Protein AF-A0A7S0SJH7-F1 (afdb_monomer)

Mean predicted aligned error: 13.38 Å

InterPro domains:
  IPR039761 Ribosome biogenesis protein Bms1/Tsr1 [PTHR12858] (25-125)

Radius of gyration: 29.13 Å; Cα contacts (8 Å, |Δi|>4): 83; chains: 1; bounding box: 79×33×95 Å

Structure (mmCIF, N/CA/C/O backbone):
data_AF-A0A7S0SJH7-F1
#
_entry.id   AF-A0A7S0SJH7-F1
#
loop_
_atom_site.group_PDB
_atom_site.id
_atom_site.type_symbol
_atom_site.label_atom_id
_atom_site.label_alt_id
_atom_site.label_comp_id
_atom_site.label_asym_id
_atom_site.label_entity_id
_atom_site.label_seq_id
_atom_site.pdbx_PDB_ins_code
_atom_site.Cartn_x
_atom_site.Cartn_y
_atom_site.Cartn_z
_atom_site.occupancy
_atom_site.B_iso_or_equiv
_atom_site.auth_seq_id
_atom_site.auth_comp_id
_atom_site.auth_asym_id
_atom_site.auth_atom_id
_atom_site.pdbx_PDB_model_num
ATOM 1 N N . GLY A 1 1 ? -61.196 -9.725 42.851 1.00 34.09 1 GLY A N 1
ATOM 2 C CA . GLY A 1 1 ? -60.313 -10.897 42.742 1.00 34.09 1 GLY A CA 1
ATOM 3 C C . GLY A 1 1 ? -59.427 -10.714 41.532 1.00 34.09 1 GLY A C 1
ATOM 4 O O . GLY A 1 1 ? -59.982 -10.419 40.484 1.00 34.09 1 GLY A O 1
ATOM 5 N N . GLY A 1 2 ? -58.109 -10.861 41.717 1.00 38.25 2 GLY A N 1
ATOM 6 C CA . GLY A 1 2 ? -57.065 -10.858 40.674 1.00 38.25 2 GLY A CA 1
ATOM 7 C C . GLY A 1 2 ? -56.480 -9.467 40.389 1.00 38.25 2 GLY A C 1
ATOM 8 O O . GLY A 1 2 ? -57.087 -8.732 39.625 1.00 38.25 2 GLY A O 1
ATOM 9 N N . THR A 1 3 ? -55.545 -8.942 41.191 1.00 40.25 3 THR A N 1
ATOM 10 C CA . THR A 1 3 ? -54.068 -9.136 41.210 1.00 40.25 3 THR A CA 1
ATOM 11 C C . THR A 1 3 ? -53.303 -8.301 40.178 1.00 40.25 3 THR A C 1
ATOM 13 O O . THR A 1 3 ? -53.559 -8.359 38.980 1.00 40.25 3 THR A O 1
ATOM 16 N N . GLU A 1 4 ? -52.372 -7.534 40.737 1.00 46.75 4 GLU A N 1
ATOM 17 C CA . GLU A 1 4 ? -51.316 -6.698 40.170 1.00 46.75 4 GLU A CA 1
ATOM 18 C C . GLU A 1 4 ? -50.432 -7.465 39.167 1.00 46.75 4 GLU A C 1
ATOM 20 O O . GLU A 1 4 ? -50.299 -8.679 39.280 1.00 46.75 4 GLU A O 1
ATOM 25 N N . ASP A 1 5 ? -49.812 -6.773 38.202 1.00 37.91 5 ASP A N 1
ATOM 26 C CA . ASP A 1 5 ? -48.353 -6.626 38.257 1.00 37.91 5 ASP A CA 1
ATOM 27 C C . ASP A 1 5 ? -47.762 -5.690 37.196 1.00 37.91 5 ASP A C 1
ATOM 29 O O . ASP A 1 5 ? -48.061 -5.710 36.001 1.00 37.91 5 ASP A O 1
ATOM 33 N N . MET A 1 6 ? -46.860 -4.868 37.717 1.00 45.38 6 MET A N 1
ATOM 34 C CA . MET A 1 6 ? -45.910 -4.008 37.044 1.00 45.38 6 MET A CA 1
ATOM 35 C C . MET A 1 6 ? -44.734 -4.865 36.551 1.00 45.38 6 MET A C 1
ATOM 37 O O . MET A 1 6 ? -44.092 -5.531 37.354 1.00 45.38 6 MET A O 1
ATOM 41 N N . VAL A 1 7 ? -44.391 -4.811 35.259 1.00 43.19 7 VAL A N 1
ATOM 42 C CA . VAL A 1 7 ? -43.092 -5.302 34.759 1.00 43.19 7 VAL A CA 1
ATOM 43 C C . VAL A 1 7 ? -42.395 -4.192 33.983 1.00 43.19 7 VAL A C 1
ATOM 45 O O . VAL A 1 7 ? -42.646 -3.929 32.809 1.00 43.19 7 VAL A O 1
ATOM 48 N N . THR A 1 8 ? -41.486 -3.535 34.696 1.00 41.56 8 THR A N 1
ATOM 49 C CA . THR A 1 8 ? -40.255 -2.962 34.160 1.00 41.56 8 THR A CA 1
ATOM 50 C C . THR A 1 8 ? -39.367 -4.095 33.637 1.00 41.56 8 THR A C 1
ATOM 52 O O . THR A 1 8 ? -39.202 -5.121 34.289 1.00 41.56 8 THR A O 1
ATOM 55 N N . GLY A 1 9 ? -38.774 -3.921 32.455 1.00 30.78 9 GLY A N 1
ATOM 56 C CA . GLY A 1 9 ? -37.970 -4.972 31.831 1.00 30.78 9 GLY A CA 1
ATOM 57 C C . GLY A 1 9 ? -37.077 -4.461 30.713 1.00 30.78 9 GLY A C 1
ATOM 58 O O . GLY A 1 9 ? -37.279 -4.772 29.545 1.00 30.78 9 GLY A O 1
ATOM 59 N N . THR A 1 10 ? -36.082 -3.660 31.082 1.00 43.25 10 THR A N 1
ATOM 60 C CA . THR A 1 10 ? -34.917 -3.339 30.256 1.00 43.25 10 THR A CA 1
ATOM 61 C C . THR A 1 10 ? -34.252 -4.621 29.743 1.00 43.25 10 THR A C 1
ATOM 63 O O . THR A 1 10 ? -33.772 -5.428 30.531 1.00 43.25 10 THR A O 1
ATOM 66 N N . SER A 1 11 ? -34.113 -4.764 28.427 1.00 37.56 11 SER A N 1
ATOM 67 C CA . SER A 1 11 ? -32.977 -5.477 27.832 1.00 37.56 11 SER A CA 1
ATOM 68 C C . SER A 1 11 ? -32.537 -4.652 26.613 1.00 37.56 11 SER A C 1
ATOM 70 O O . SER A 1 11 ? -33.254 -4.508 25.637 1.00 37.56 11 SER A O 1
ATOM 72 N N . GLY A 1 12 ? -31.422 -3.925 26.636 1.00 37.81 12 GLY A N 1
ATOM 73 C CA . GLY A 1 12 ? -30.153 -4.336 27.222 1.00 37.81 12 GLY A CA 1
ATOM 74 C C . GLY A 1 12 ? -29.484 -5.423 26.380 1.00 37.81 12 GLY A C 1
ATOM 75 O O . GLY A 1 12 ? -28.661 -6.164 26.899 1.00 37.81 12 GLY A O 1
ATOM 76 N N . GLY A 1 13 ? -29.828 -5.536 25.092 1.00 30.72 13 GLY A N 1
ATOM 77 C CA . GLY A 1 13 ? -29.116 -6.367 24.126 1.00 30.72 13 GLY A CA 1
ATOM 78 C C . GLY A 1 13 ? -27.763 -5.753 23.778 1.00 30.72 13 GLY A C 1
ATOM 79 O O . GLY A 1 13 ? -27.567 -5.225 22.686 1.00 30.72 13 GLY A O 1
ATOM 80 N N . ALA A 1 14 ? -26.819 -5.792 24.719 1.00 39.53 14 ALA A N 1
ATOM 81 C CA . ALA A 1 14 ? -25.414 -5.621 24.405 1.00 39.53 14 ALA A CA 1
ATOM 82 C C . ALA A 1 14 ? -25.016 -6.783 23.491 1.00 39.53 14 ALA A C 1
ATOM 84 O O . ALA A 1 14 ? -24.731 -7.884 23.954 1.00 39.53 14 ALA A O 1
ATOM 85 N N . GLY A 1 15 ? -25.027 -6.541 22.180 1.00 35.38 15 GLY A N 1
ATOM 86 C CA . GLY A 1 15 ? -24.430 -7.445 21.212 1.00 35.38 15 GLY A CA 1
ATOM 87 C C . GLY A 1 15 ? -22.957 -7.633 21.564 1.00 35.38 15 GLY A C 1
ATOM 88 O O . GLY A 1 15 ? -22.101 -6.814 21.205 1.00 35.38 15 GLY A O 1
ATOM 89 N N . THR A 1 16 ? -22.644 -8.706 22.287 1.00 39.78 16 THR A N 1
ATOM 90 C CA . THR A 1 16 ? -21.302 -9.277 22.351 1.00 39.78 16 THR A CA 1
ATOM 91 C C . THR A 1 16 ? -21.024 -9.857 20.974 1.00 39.78 16 THR A C 1
ATOM 93 O O . THR A 1 16 ? -21.178 -11.039 20.714 1.00 39.78 16 THR A O 1
ATOM 96 N N . THR A 1 17 ? -20.647 -8.985 20.045 1.00 46.50 17 THR A N 1
ATOM 97 C CA . THR A 1 17 ? -19.876 -9.394 18.881 1.00 46.50 17 THR A CA 1
ATOM 98 C C . THR A 1 17 ? -18.502 -9.766 19.426 1.00 46.50 17 THR A C 1
ATOM 100 O O . THR A 1 17 ? -17.660 -8.888 19.651 1.00 46.50 17 THR A O 1
ATOM 103 N N . SER A 1 18 ? -18.298 -11.048 19.730 1.00 48.81 18 SER A N 1
ATOM 104 C CA . SER A 1 18 ? -16.947 -11.597 19.778 1.00 48.81 18 SER A CA 1
ATOM 105 C C . SER A 1 18 ? -16.259 -11.157 18.492 1.00 48.81 18 SER A C 1
ATOM 107 O O . SER A 1 18 ? -16.848 -11.264 17.414 1.00 48.81 18 SER A O 1
ATOM 109 N N . VAL A 1 19 ? -15.068 -10.575 18.600 1.00 56.16 19 VAL A N 1
ATOM 110 C CA . VAL A 1 19 ? -14.271 -10.273 17.413 1.00 56.16 19 VAL A CA 1
ATOM 111 C C . VAL A 1 19 ? -13.861 -11.635 16.861 1.00 56.16 19 VAL A C 1
ATOM 113 O O . VAL A 1 19 ? -12.935 -12.247 17.379 1.00 56.16 19 VAL A O 1
ATOM 116 N N . GLY A 1 20 ? -14.663 -12.169 15.937 1.00 57.06 20 GLY A N 1
ATOM 117 C CA . GLY A 1 20 ? -14.400 -13.445 15.285 1.00 57.06 20 GLY A CA 1
ATOM 118 C C . GLY A 1 20 ? -13.098 -13.383 14.497 1.00 57.06 20 GLY A C 1
ATOM 119 O O . GLY A 1 20 ? -12.516 -12.305 14.328 1.00 57.06 20 GLY A O 1
ATOM 120 N N . ASP A 1 21 ? -12.646 -14.534 14.010 1.00 63.97 21 ASP A N 1
ATOM 121 C CA . ASP A 1 21 ? -11.483 -14.591 13.136 1.00 63.97 21 ASP A CA 1
ATOM 122 C C . ASP A 1 21 ? -11.734 -13.730 11.897 1.00 63.97 21 ASP A C 1
ATOM 124 O O . ASP A 1 21 ? -12.547 -14.046 11.032 1.00 63.97 21 ASP A O 1
ATOM 128 N N . VAL A 1 22 ? -11.061 -12.581 11.846 1.00 75.19 22 VAL A N 1
ATOM 129 C CA . VAL A 1 22 ? -11.100 -11.696 10.686 1.00 75.19 22 VAL A CA 1
ATOM 130 C C . VAL A 1 22 ? -10.269 -12.367 9.596 1.00 75.19 22 VAL A C 1
ATOM 132 O O . VAL A 1 22 ? -9.070 -12.606 9.782 1.00 75.19 22 VAL A O 1
ATOM 135 N N . GLU A 1 23 ? -10.915 -12.691 8.480 1.00 77.88 23 GLU A N 1
ATOM 136 C CA . GLU A 1 23 ? -10.306 -13.356 7.331 1.00 77.88 23 GLU A CA 1
ATOM 137 C C . GLU A 1 23 ? -10.409 -12.478 6.077 1.00 77.88 23 GLU A C 1
ATOM 139 O O . GLU A 1 23 ? -11.277 -11.609 5.969 1.00 77.88 23 GLU A O 1
ATOM 144 N N . ALA A 1 24 ? -9.469 -12.656 5.148 1.00 80.00 24 ALA A N 1
ATOM 145 C CA . ALA A 1 24 ? -9.497 -11.958 3.869 1.00 80.00 24 ALA A CA 1
ATOM 146 C C . ALA A 1 24 ? -10.632 -12.499 2.983 1.00 80.00 24 ALA A C 1
ATOM 148 O O . ALA A 1 24 ? -11.000 -13.667 3.093 1.00 80.00 24 ALA A O 1
ATOM 149 N N . SER A 1 25 ? -11.152 -11.675 2.066 1.00 85.44 25 SER A N 1
ATOM 150 C CA . SER A 1 25 ? -12.098 -12.165 1.056 1.00 85.44 25 SER A CA 1
ATOM 151 C C . SER A 1 25 ? -11.433 -13.204 0.143 1.00 85.44 25 SER A C 1
ATOM 153 O O . SER A 1 25 ? -10.206 -13.217 0.003 1.00 85.44 25 SER A O 1
ATOM 155 N N . ALA A 1 26 ? -12.227 -14.061 -0.503 1.00 85.88 26 ALA A N 1
ATOM 156 C CA . ALA A 1 26 ? -11.713 -15.127 -1.366 1.00 85.88 26 ALA A CA 1
ATOM 157 C C . ALA A 1 26 ? -10.852 -14.587 -2.527 1.00 85.88 26 ALA A C 1
ATOM 159 O O . ALA A 1 26 ? -9.790 -15.135 -2.824 1.00 85.88 26 ALA A O 1
ATOM 160 N N . GLU A 1 27 ? -11.263 -13.471 -3.131 1.00 86.44 27 GLU A N 1
ATOM 161 C CA . GLU A 1 27 ? -10.564 -12.807 -4.240 1.00 86.44 27 GLU A CA 1
ATOM 162 C C . GLU A 1 27 ? -9.230 -12.206 -3.787 1.00 86.44 27 GLU A C 1
ATOM 164 O O . GLU A 1 27 ? -8.213 -12.253 -4.491 1.00 86.44 27 GLU A O 1
ATOM 169 N N . VAL A 1 28 ? -9.218 -11.641 -2.578 1.00 83.38 28 VAL A N 1
ATOM 170 C CA . VAL A 1 28 ? -7.995 -11.136 -1.962 1.00 83.38 28 VAL A CA 1
ATOM 171 C C . VAL A 1 28 ? -7.076 -12.316 -1.660 1.00 83.38 28 VAL A C 1
ATOM 173 O O . VAL A 1 28 ? -5.912 -12.289 -2.049 1.00 83.38 28 VAL A O 1
ATOM 176 N N . ALA A 1 29 ? -7.588 -13.388 -1.056 1.00 83.56 29 ALA A N 1
ATOM 177 C CA . ALA A 1 29 ? -6.806 -14.573 -0.722 1.00 83.56 29 ALA A CA 1
ATOM 178 C C . ALA A 1 29 ? -6.114 -15.191 -1.952 1.00 83.56 29 ALA A C 1
ATOM 180 O O . ALA A 1 29 ? -4.918 -15.488 -1.878 1.00 83.56 29 ALA A O 1
ATOM 181 N N . SER A 1 30 ? -6.809 -15.304 -3.092 1.00 85.88 30 SER A N 1
ATOM 182 C CA . SER A 1 30 ? -6.218 -15.821 -4.336 1.00 85.88 30 SER A CA 1
ATOM 183 C C . SER A 1 30 ? -5.128 -14.903 -4.900 1.00 85.88 30 SER A C 1
ATOM 185 O O . SER A 1 30 ? -4.096 -15.371 -5.378 1.00 85.88 30 SER A O 1
ATOM 187 N N . THR A 1 31 ? -5.316 -13.585 -4.809 1.00 85.25 31 THR A N 1
ATOM 188 C CA . THR A 1 31 ? -4.366 -12.596 -5.348 1.00 85.25 31 THR A CA 1
ATOM 189 C C . THR A 1 31 ? -3.130 -12.440 -4.459 1.00 85.25 31 THR A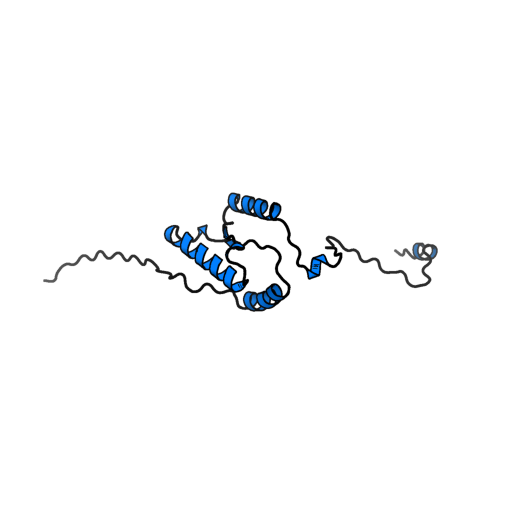 C 1
ATOM 191 O O . THR A 1 31 ? -2.008 -12.261 -4.944 1.00 85.25 31 THR A O 1
ATOM 194 N N . LEU A 1 32 ? -3.305 -12.553 -3.139 1.00 85.56 32 LEU A N 1
ATOM 195 C CA . LEU A 1 32 ? -2.231 -12.382 -2.165 1.00 85.56 32 LEU A CA 1
ATOM 196 C C . LEU A 1 32 ? -1.121 -13.420 -2.323 1.00 85.56 32 LEU A C 1
ATOM 198 O O . LEU A 1 32 ? 0.039 -13.089 -2.085 1.00 85.56 32 LEU A O 1
ATOM 202 N N . GLN A 1 33 ? -1.432 -14.641 -2.761 1.00 84.88 33 GLN A N 1
ATOM 203 C CA . GLN A 1 33 ? -0.410 -15.659 -3.011 1.00 84.88 33 GLN A CA 1
ATOM 204 C C . GLN A 1 33 ? 0.616 -15.192 -4.056 1.00 84.88 33 GLN A C 1
ATOM 206 O O . GLN A 1 33 ? 1.823 -15.311 -3.833 1.00 84.88 33 GLN A O 1
ATOM 211 N N . VAL A 1 34 ? 0.147 -14.606 -5.161 1.00 86.81 34 VAL A N 1
ATOM 212 C CA . VAL A 1 34 ? 1.013 -14.092 -6.232 1.00 86.81 34 VAL A CA 1
ATOM 213 C C . VAL A 1 34 ? 1.811 -12.883 -5.748 1.00 86.81 34 VAL A C 1
ATOM 215 O O . VAL A 1 34 ? 3.021 -12.813 -5.959 1.00 86.81 34 VAL A O 1
ATOM 218 N N . LEU A 1 35 ? 1.161 -11.957 -5.038 1.00 82.94 35 LEU A N 1
ATOM 219 C CA . LEU A 1 35 ? 1.813 -10.759 -4.504 1.00 82.94 35 LEU A CA 1
ATOM 220 C C . LEU A 1 35 ? 2.926 -11.090 -3.499 1.00 82.94 35 LEU A C 1
ATOM 222 O O . LEU A 1 35 ? 3.997 -10.484 -3.545 1.00 82.94 35 LEU A O 1
ATOM 226 N N . ARG A 1 36 ? 2.713 -12.088 -2.630 1.00 84.75 36 ARG A N 1
ATOM 227 C CA . ARG A 1 36 ? 3.750 -12.586 -1.711 1.00 84.75 36 ARG A CA 1
ATOM 228 C C . ARG A 1 36 ? 4.935 -13.170 -2.481 1.00 84.75 36 ARG A C 1
ATOM 230 O O . ARG A 1 36 ? 6.076 -12.837 -2.171 1.00 84.75 36 ARG A O 1
ATOM 237 N N . ALA A 1 37 ? 4.674 -13.986 -3.505 1.00 84.25 37 ALA A N 1
ATOM 238 C CA . ALA A 1 37 ? 5.721 -14.608 -4.318 1.00 84.25 37 ALA A CA 1
ATOM 239 C C . ALA A 1 37 ? 6.577 -13.582 -5.086 1.00 84.25 37 ALA A C 1
ATOM 241 O O . ALA A 1 37 ? 7.772 -13.796 -5.275 1.00 84.25 37 ALA A O 1
ATOM 242 N N . GLN A 1 38 ? 5.992 -12.450 -5.490 1.00 84.25 38 GLN A N 1
ATOM 243 C CA . GLN A 1 38 ? 6.715 -11.368 -6.170 1.00 84.25 38 GLN A CA 1
ATOM 244 C C . GLN A 1 38 ? 7.612 -10.544 -5.234 1.00 84.25 38 GLN A C 1
ATOM 246 O O . GLN A 1 38 ? 8.506 -9.839 -5.706 1.00 84.25 38 GLN A O 1
ATOM 251 N N . GLY A 1 39 ? 7.411 -10.636 -3.920 1.00 80.38 39 GLY A N 1
ATOM 252 C CA . GLY A 1 39 ? 8.108 -9.814 -2.938 1.00 80.38 39 GLY A CA 1
ATOM 253 C C . GLY A 1 39 ? 7.521 -8.406 -2.872 1.00 80.38 39 GLY A C 1
ATOM 254 O O . GLY A 1 39 ? 7.737 -7.571 -3.752 1.00 80.38 39 GLY A O 1
ATOM 255 N N . LEU A 1 40 ? 6.795 -8.135 -1.789 1.00 78.44 40 LEU A N 1
ATOM 256 C CA . LEU A 1 40 ? 6.151 -6.848 -1.561 1.00 78.44 40 LEU A CA 1
ATOM 257 C C . LEU A 1 40 ? 7.173 -5.777 -1.139 1.00 78.44 40 LEU A C 1
ATOM 259 O O . LEU A 1 40 ? 8.004 -6.031 -0.258 1.00 78.44 40 LEU A O 1
ATOM 263 N N . PRO A 1 41 ? 7.098 -4.562 -1.711 1.00 80.06 41 PRO A N 1
ATOM 264 C CA . PRO A 1 41 ? 7.729 -3.385 -1.127 1.00 80.06 41 PRO A CA 1
ATOM 265 C C . PRO A 1 41 ? 7.201 -3.107 0.294 1.00 80.06 41 PRO A C 1
ATOM 267 O O . PRO A 1 41 ? 6.197 -3.692 0.713 1.00 80.06 41 PRO A O 1
ATOM 270 N N . PRO A 1 42 ? 7.837 -2.191 1.046 1.00 79.81 42 PRO A N 1
ATOM 271 C CA . PRO A 1 42 ? 7.310 -1.716 2.319 1.00 79.81 42 PRO A CA 1
ATOM 272 C C . PRO A 1 42 ? 5.853 -1.262 2.165 1.00 79.81 42 PRO A C 1
ATOM 274 O O . PRO A 1 42 ? 5.544 -0.463 1.285 1.00 79.81 42 PRO A O 1
ATOM 277 N N . ALA A 1 43 ? 4.970 -1.790 3.010 1.00 80.38 43 ALA A N 1
ATOM 278 C CA . ALA A 1 43 ? 3.536 -1.539 2.952 1.00 80.38 43 ALA A CA 1
ATOM 279 C C . ALA A 1 43 ? 3.049 -0.906 4.258 1.00 80.38 43 ALA A C 1
ATOM 281 O O . ALA A 1 43 ? 3.572 -1.201 5.333 1.00 80.38 43 ALA A O 1
ATOM 282 N N . LEU A 1 44 ? 2.028 -0.057 4.159 1.00 85.94 44 LEU A N 1
ATOM 283 C CA . LEU A 1 44 ? 1.301 0.487 5.302 1.00 85.94 44 LEU A CA 1
ATOM 284 C C . LEU A 1 44 ? -0.089 -0.141 5.354 1.00 85.94 44 LEU A C 1
ATOM 286 O O . LEU A 1 44 ? -0.754 -0.288 4.329 1.00 85.94 44 LEU A O 1
ATOM 290 N N . CYS A 1 45 ? -0.529 -0.511 6.555 1.00 88.88 45 CYS A N 1
ATOM 291 C CA . CYS A 1 45 ? -1.881 -1.006 6.772 1.00 88.88 45 CYS A CA 1
ATOM 292 C C . CYS A 1 45 ? -2.768 0.174 7.163 1.00 88.88 45 CYS A C 1
ATOM 294 O O . CYS A 1 45 ? -2.509 0.842 8.163 1.00 88.88 45 CYS A O 1
ATOM 296 N N . VAL A 1 46 ? -3.831 0.415 6.404 1.00 92.25 46 VAL A N 1
ATOM 297 C CA . VAL A 1 46 ? -4.777 1.498 6.680 1.00 92.25 46 VAL A CA 1
ATOM 298 C C . VAL A 1 46 ? -6.102 0.902 7.132 1.00 92.25 46 VAL A C 1
ATOM 300 O O . VAL A 1 46 ? -6.604 -0.036 6.519 1.00 92.25 46 VAL A O 1
ATOM 303 N N . LEU A 1 47 ? -6.655 1.430 8.221 1.00 91.94 47 LEU A N 1
ATOM 304 C CA . LEU A 1 47 ? -7.948 1.025 8.761 1.00 91.94 47 LEU A CA 1
ATOM 305 C C . LEU A 1 47 ? -8.979 2.116 8.489 1.00 91.94 47 LEU A C 1
ATOM 307 O O . LEU A 1 47 ? -8.779 3.271 8.863 1.00 91.94 47 LEU A O 1
ATOM 311 N N . GLN A 1 48 ? -10.088 1.720 7.875 1.00 92.69 48 GLN A N 1
ATOM 312 C CA . GLN A 1 48 ? -11.242 2.574 7.619 1.00 92.69 48 GLN A CA 1
ATOM 313 C C . GLN A 1 48 ? -12.477 2.015 8.330 1.00 92.69 48 GLN A C 1
ATOM 315 O O . GLN A 1 48 ? -12.603 0.808 8.540 1.00 92.69 48 GLN A O 1
ATOM 320 N N . GLY A 1 49 ? -13.385 2.905 8.715 1.00 91.44 49 GLY A N 1
ATOM 321 C CA . GLY A 1 49 ? -14.614 2.605 9.437 1.00 91.44 49 GLY A CA 1
ATOM 322 C C . GLY A 1 49 ? -14.437 2.390 10.942 1.00 91.44 49 GLY A C 1
ATOM 323 O O . GLY A 1 49 ? -15.392 1.9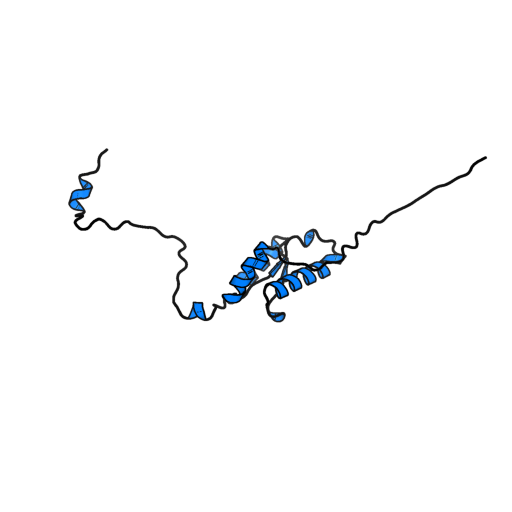96 11.615 1.00 91.44 49 GLY A O 1
ATOM 324 N N . LEU A 1 50 ? -13.262 2.679 11.512 1.00 90.94 50 LEU A N 1
ATOM 325 C CA . LEU A 1 50 ? -13.014 2.516 12.949 1.00 90.94 50 LEU A CA 1
ATOM 326 C C . LEU A 1 50 ? -13.877 3.484 13.778 1.00 90.94 50 LEU A C 1
ATOM 328 O O . LEU A 1 50 ? -14.289 3.161 14.895 1.00 90.94 50 LEU A O 1
ATOM 332 N N . GLN A 1 51 ? -14.218 4.644 13.211 1.00 90.38 51 GLN A N 1
ATOM 333 C CA . GLN A 1 51 ? -15.161 5.599 13.794 1.00 90.38 51 GLN A CA 1
ATOM 334 C C . GLN A 1 51 ? -16.561 5.010 14.042 1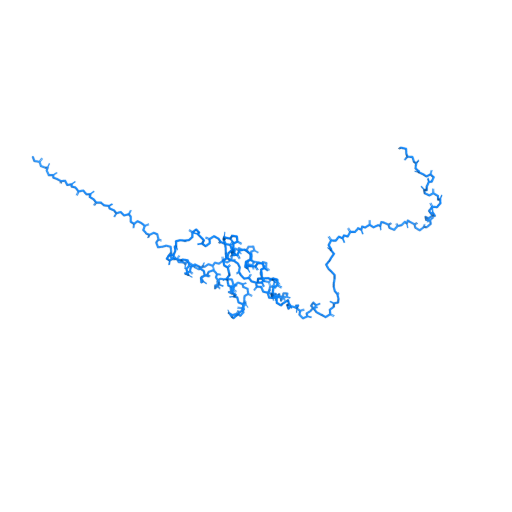.00 90.38 51 GLN A C 1
ATOM 336 O O . GLN A 1 51 ? -17.201 5.382 15.029 1.00 90.38 51 GLN A O 1
ATOM 341 N N . HIS A 1 52 ? -17.003 4.052 13.219 1.00 92.12 52 HIS A N 1
ATOM 342 C CA . HIS A 1 52 ? -18.308 3.391 13.350 1.00 92.12 52 HIS A CA 1
ATOM 343 C C . HIS A 1 52 ? -18.307 2.277 14.406 1.00 92.12 52 HIS A C 1
ATOM 345 O O . HIS A 1 52 ? -19.361 1.769 14.785 1.00 92.12 52 HIS A O 1
ATOM 351 N N . VAL A 1 53 ? -17.133 1.909 14.925 1.00 91.50 53 VAL A N 1
ATOM 352 C CA . VAL A 1 53 ? -16.996 0.914 15.989 1.00 91.50 53 VAL A CA 1
ATOM 353 C C . VAL A 1 53 ? -17.179 1.594 17.353 1.00 91.50 53 VAL A C 1
ATOM 355 O O . VAL A 1 53 ? -16.561 2.639 17.606 1.00 91.50 53 VAL A O 1
ATOM 358 N N . PRO A 1 54 ? -17.961 1.003 18.281 1.00 93.88 54 PRO A N 1
ATOM 359 C CA . PRO A 1 54 ? -18.087 1.509 19.645 1.00 93.88 54 PRO A CA 1
ATOM 360 C C . PRO A 1 54 ? -16.720 1.688 20.307 1.00 93.88 54 PRO A C 1
ATOM 362 O O . PRO A 1 54 ? -15.882 0.789 20.240 1.00 93.88 54 PRO A O 1
ATOM 365 N N . HIS A 1 55 ? -16.507 2.811 21.001 1.00 90.25 55 HIS A N 1
ATOM 366 C CA . HIS A 1 55 ? -15.199 3.185 21.561 1.00 90.25 55 HIS A CA 1
ATOM 367 C C . HIS A 1 55 ? -14.532 2.050 22.361 1.00 90.25 55 HIS A C 1
ATOM 369 O O . HIS A 1 55 ? -13.364 1.740 22.139 1.00 90.25 55 HIS A O 1
ATOM 375 N N . LYS A 1 56 ? -15.311 1.344 23.193 1.00 93.44 56 LYS A N 1
ATOM 376 C CA . LYS A 1 56 ? -14.854 0.204 24.010 1.00 93.44 56 LYS A CA 1
ATOM 377 C C . LYS A 1 56 ? -14.290 -0.974 23.196 1.00 93.44 56 LYS A C 1
ATOM 379 O O . LYS A 1 56 ? -13.498 -1.743 23.723 1.00 93.44 56 LYS A O 1
ATOM 384 N N . LYS A 1 57 ? -14.690 -1.129 21.929 1.00 92.19 57 LYS A N 1
ATOM 385 C CA . LYS A 1 57 ? -14.271 -2.227 21.038 1.00 92.19 57 LYS A CA 1
ATOM 386 C C . LYS A 1 57 ? -13.208 -1.812 20.016 1.00 92.19 57 LYS A C 1
ATOM 388 O O . LYS A 1 57 ? -12.617 -2.683 19.385 1.00 92.19 57 LYS A O 1
ATOM 393 N N . ARG A 1 58 ? -12.925 -0.512 19.853 1.00 90.81 58 ARG A N 1
ATOM 394 C CA . ARG A 1 58 ? -12.010 -0.003 18.810 1.00 90.81 58 ARG A CA 1
ATOM 395 C C . ARG A 1 58 ? -10.609 -0.601 18.898 1.00 90.81 58 ARG A C 1
ATOM 397 O O . ARG A 1 58 ? -10.055 -0.980 17.873 1.00 90.81 58 ARG A O 1
ATOM 404 N N . ALA A 1 59 ? -10.056 -0.720 20.105 1.00 90.31 59 ALA A N 1
ATOM 405 C CA . ALA A 1 59 ? -8.732 -1.309 20.309 1.00 90.31 59 ALA A CA 1
ATOM 406 C C . ALA A 1 59 ? -8.688 -2.787 19.884 1.00 90.31 59 ALA A C 1
ATOM 408 O O . ALA A 1 59 ? -7.784 -3.190 19.155 1.00 90.31 59 ALA A O 1
ATOM 409 N N . ALA A 1 60 ? -9.700 -3.567 20.275 1.00 90.62 60 ALA A N 1
ATOM 410 C CA . ALA A 1 60 ? -9.808 -4.979 19.916 1.00 90.62 60 ALA A CA 1
ATOM 411 C C . ALA A 1 60 ? -9.971 -5.173 18.399 1.00 90.62 60 ALA A C 1
ATOM 413 O O . ALA A 1 60 ? -9.263 -5.981 17.804 1.00 90.62 60 ALA A O 1
ATOM 414 N N . VAL A 1 61 ? -10.839 -4.384 17.755 1.00 90.62 61 VAL A N 1
ATOM 415 C CA . VAL A 1 61 ? -11.045 -4.440 16.297 1.00 90.62 61 VAL A CA 1
ATOM 416 C C . VAL A 1 61 ? -9.783 -4.029 15.541 1.00 90.62 61 VAL A C 1
ATOM 418 O O . VAL A 1 61 ? -9.380 -4.718 14.608 1.00 90.62 61 VAL A O 1
ATOM 421 N N . ARG A 1 62 ? -9.106 -2.955 15.973 1.00 90.38 62 ARG A N 1
ATOM 422 C CA . ARG A 1 62 ? -7.819 -2.536 15.400 1.00 90.38 62 ARG A CA 1
ATOM 423 C C . ARG A 1 62 ? -6.788 -3.656 15.488 1.00 90.38 62 ARG A C 1
ATOM 425 O O . ARG A 1 62 ? -6.110 -3.929 14.499 1.00 90.38 62 ARG A O 1
ATOM 432 N N . HIS A 1 63 ? -6.673 -4.303 16.646 1.00 89.00 63 HIS A N 1
ATOM 433 C CA . HIS A 1 63 ? -5.727 -5.397 16.827 1.00 89.00 63 HIS A CA 1
ATOM 434 C C . HIS A 1 63 ? -6.060 -6.589 15.922 1.00 89.00 63 HIS A C 1
ATOM 436 O O . HIS A 1 63 ? -5.169 -7.070 15.223 1.00 89.00 63 HIS A O 1
ATOM 442 N N . ALA A 1 64 ? -7.322 -7.020 15.885 1.00 89.25 64 ALA A N 1
ATOM 443 C CA . ALA A 1 64 ? -7.751 -8.155 15.075 1.00 89.25 64 ALA A CA 1
ATOM 444 C C . ALA A 1 64 ? -7.560 -7.907 13.573 1.00 89.25 64 ALA A C 1
ATOM 446 O O . ALA A 1 64 ? -7.013 -8.761 12.879 1.00 89.25 64 ALA A O 1
ATOM 447 N N . ALA A 1 65 ? -7.916 -6.716 13.082 1.00 88.12 65 ALA A N 1
ATOM 448 C CA . ALA A 1 65 ? -7.691 -6.333 11.690 1.00 88.12 65 ALA A CA 1
ATOM 449 C C . ALA A 1 65 ? -6.193 -6.307 11.342 1.00 88.12 65 ALA A C 1
ATOM 451 O O . ALA A 1 65 ? -5.781 -6.846 10.317 1.00 88.12 65 ALA A O 1
ATOM 452 N N . THR A 1 66 ? -5.358 -5.753 12.229 1.00 88.00 66 THR A N 1
ATOM 453 C CA . THR A 1 66 ? -3.898 -5.732 12.032 1.00 88.00 66 THR A CA 1
ATOM 454 C C . THR A 1 66 ? -3.323 -7.150 11.987 1.00 88.00 66 THR A C 1
ATOM 456 O O . THR A 1 66 ? -2.528 -7.462 11.104 1.00 88.00 66 THR A O 1
ATOM 459 N N . ALA A 1 67 ? -3.760 -8.028 12.893 1.00 86.94 67 ALA A N 1
ATOM 460 C CA . ALA A 1 67 ? -3.316 -9.419 12.953 1.00 86.94 67 ALA A CA 1
ATOM 461 C C . ALA A 1 67 ? -3.771 -10.234 11.730 1.00 86.94 67 ALA A C 1
ATOM 463 O O . ALA A 1 67 ? -3.027 -11.080 11.232 1.00 86.94 67 ALA A O 1
ATOM 464 N N . ALA A 1 68 ? -4.976 -9.971 11.217 1.00 86.56 68 ALA A N 1
ATOM 465 C CA . ALA A 1 68 ? -5.470 -10.578 9.986 1.00 86.56 68 ALA A CA 1
ATOM 466 C C . ALA A 1 68 ? -4.610 -10.181 8.780 1.00 86.56 68 ALA A C 1
ATOM 468 O O . ALA A 1 68 ? -4.182 -11.054 8.029 1.00 86.56 68 ALA A O 1
ATOM 469 N N . VAL A 1 69 ? -4.271 -8.894 8.639 1.00 85.94 69 VAL A N 1
ATOM 470 C CA . VAL A 1 69 ? -3.381 -8.410 7.570 1.00 85.94 69 VAL A CA 1
ATOM 471 C C . VAL A 1 69 ? -1.972 -8.985 7.710 1.00 85.94 69 VAL A C 1
ATOM 473 O O . VAL A 1 69 ? -1.394 -9.419 6.717 1.00 85.94 69 VAL A O 1
ATOM 476 N N . GLN A 1 70 ? -1.427 -9.058 8.926 1.00 85.75 70 GLN A N 1
ATOM 477 C CA 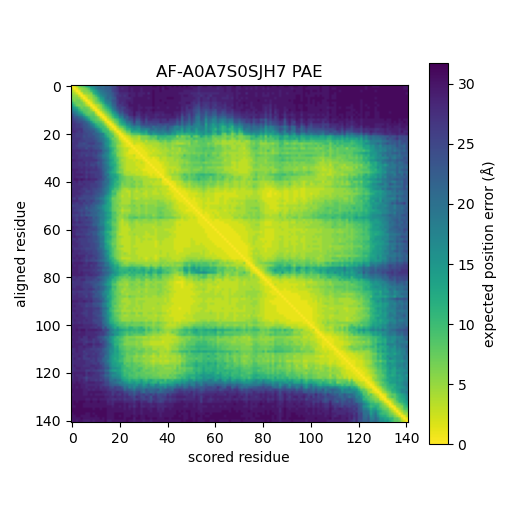. GLN A 1 70 ? -0.126 -9.688 9.180 1.00 85.75 70 GLN A CA 1
ATOM 478 C C . GLN A 1 70 ? -0.106 -11.156 8.733 1.00 85.75 70 GLN A C 1
ATOM 480 O O . GLN A 1 70 ? 0.789 -11.547 7.983 1.00 85.75 70 GLN A O 1
ATOM 485 N N . ARG A 1 71 ? -1.118 -11.952 9.114 1.00 85.25 71 ARG A N 1
ATOM 486 C CA . ARG A 1 71 ? -1.264 -13.348 8.656 1.00 85.25 71 ARG A CA 1
ATOM 487 C C . ARG A 1 71 ? -1.434 -13.430 7.141 1.00 85.25 71 ARG A C 1
ATOM 489 O O . ARG A 1 71 ? -0.748 -14.210 6.484 1.00 85.25 71 ARG A O 1
ATOM 496 N N . ALA A 1 72 ? -2.317 -12.607 6.583 1.00 84.12 72 ALA A N 1
ATOM 497 C CA . ALA A 1 72 ? -2.646 -12.613 5.165 1.00 84.12 72 ALA A CA 1
ATOM 498 C C . ALA A 1 72 ? -1.516 -12.075 4.277 1.00 84.12 72 ALA A C 1
ATOM 500 O O . ALA A 1 72 ? -1.470 -12.394 3.100 1.00 84.12 72 ALA A O 1
ATOM 501 N N . LEU A 1 73 ? -0.576 -11.285 4.775 1.00 80.81 73 LEU A N 1
ATOM 502 C CA . LEU A 1 73 ? 0.572 -10.840 3.979 1.00 80.81 73 LEU A CA 1
ATOM 503 C C . LEU A 1 73 ? 1.865 -11.570 4.353 1.00 80.81 73 LEU A C 1
ATOM 505 O O . LEU A 1 73 ? 2.876 -11.369 3.687 1.00 80.81 73 LEU A O 1
ATOM 509 N N . GLN A 1 74 ? 1.823 -12.436 5.375 1.00 82.06 74 GLN A N 1
ATOM 510 C CA . GLN A 1 74 ? 2.994 -13.094 5.968 1.00 82.06 74 GLN A CA 1
ATOM 511 C C . GLN A 1 74 ? 4.099 -12.080 6.306 1.00 82.06 74 GLN A C 1
ATOM 513 O O . GLN A 1 74 ? 5.289 -12.329 6.114 1.00 82.06 74 GLN A O 1
ATOM 518 N N . LEU A 1 75 ? 3.689 -10.897 6.771 1.00 77.25 75 LEU A N 1
ATOM 519 C CA . LEU A 1 75 ? 4.612 -9.819 7.093 1.00 77.25 75 LEU A CA 1
ATOM 520 C C . LEU A 1 75 ? 5.181 -10.023 8.502 1.00 77.25 75 LEU A C 1
ATOM 522 O O . LEU A 1 75 ? 4.433 -10.390 9.411 1.00 77.25 75 LEU A O 1
ATOM 526 N N . PRO A 1 76 ? 6.474 -9.729 8.715 1.00 76.38 76 PRO A N 1
ATOM 527 C CA . PRO A 1 76 ? 7.045 -9.635 10.052 1.00 76.38 76 PRO A CA 1
ATOM 528 C C . PRO A 1 76 ? 6.244 -8.663 10.934 1.00 76.38 76 PRO A C 1
ATOM 530 O O . PRO A 1 76 ? 5.815 -7.601 10.471 1.00 76.38 76 PRO A O 1
ATOM 533 N N . ALA A 1 77 ? 6.017 -9.031 12.198 1.00 68.69 77 ALA A N 1
ATOM 534 C CA . ALA A 1 77 ? 5.137 -8.291 13.109 1.00 68.69 77 ALA A CA 1
ATOM 535 C C . ALA A 1 77 ? 5.595 -6.840 13.355 1.00 68.69 77 ALA A C 1
ATOM 537 O O . ALA A 1 77 ? 4.772 -5.947 13.544 1.00 68.69 77 ALA A O 1
ATOM 538 N N . ASP A 1 78 ? 6.902 -6.600 13.286 1.00 69.75 78 ASP A N 1
ATOM 539 C CA . ASP A 1 78 ? 7.578 -5.307 13.400 1.00 69.75 78 ASP A CA 1
ATOM 540 C C . ASP A 1 78 ? 7.362 -4.383 12.189 1.00 69.75 78 ASP A C 1
ATOM 542 O O . ASP A 1 78 ? 7.582 -3.176 12.286 1.00 69.75 78 ASP A O 1
ATOM 546 N N . ARG A 1 79 ? 6.899 -4.917 11.051 1.00 68.12 79 ARG A N 1
ATOM 547 C CA . ARG A 1 79 ? 6.756 -4.159 9.796 1.00 68.12 79 ARG A CA 1
ATOM 548 C C . ARG A 1 79 ? 5.352 -3.645 9.514 1.00 68.12 79 ARG A C 1
ATOM 550 O O . ARG A 1 79 ? 5.186 -2.855 8.589 1.00 68.12 79 ARG A O 1
ATOM 557 N N . VAL A 1 80 ? 4.345 -4.068 10.277 1.00 74.62 80 VAL A N 1
ATOM 558 C CA . VAL A 1 80 ? 2.948 -3.694 10.011 1.00 74.62 80 VAL A CA 1
ATOM 559 C C . VAL A 1 80 ? 2.457 -2.713 11.061 1.00 74.62 80 VAL A C 1
ATOM 561 O O . VAL A 1 80 ? 1.996 -3.098 12.134 1.00 74.62 80 VAL A O 1
ATOM 564 N N . LYS A 1 81 ? 2.508 -1.424 10.722 1.00 78.88 81 LYS A N 1
ATOM 565 C CA . LYS A 1 81 ? 1.822 -0.381 11.482 1.00 78.88 81 LYS A CA 1
ATOM 566 C C . LYS A 1 81 ? 0.449 -0.148 10.862 1.00 78.88 81 LYS A C 1
ATOM 568 O O . LYS A 1 81 ? 0.351 0.247 9.703 1.00 78.88 81 LYS A O 1
ATOM 573 N N . ALA A 1 82 ? -0.600 -0.395 11.640 1.00 86.94 82 ALA A N 1
ATOM 574 C CA . ALA A 1 82 ? -1.958 -0.048 11.249 1.00 86.94 82 ALA A CA 1
ATOM 575 C C . ALA A 1 82 ? -2.268 1.398 11.641 1.00 86.94 82 ALA A C 1
ATOM 577 O O . ALA A 1 82 ? -2.191 1.744 12.826 1.00 86.94 82 ALA A O 1
ATOM 578 N N . VAL A 1 83 ? -2.637 2.229 10.672 1.00 89.25 83 VAL A N 1
ATOM 579 C CA . VAL A 1 83 ? -3.044 3.625 10.873 1.00 89.25 83 VAL A CA 1
ATOM 580 C C . VAL A 1 83 ? -4.523 3.811 10.532 1.00 89.25 83 VAL A C 1
ATOM 582 O O . VAL A 1 83 ? -4.969 3.300 9.506 1.00 89.25 83 VAL A O 1
ATOM 585 N N . PRO A 1 84 ? -5.308 4.494 11.384 1.00 91.25 84 PRO A N 1
ATOM 586 C CA . PRO A 1 84 ? -6.661 4.892 11.012 1.00 91.25 84 PRO A CA 1
ATOM 587 C C . PRO A 1 84 ? -6.609 5.950 9.900 1.00 91.25 84 PRO A C 1
ATOM 589 O O . PRO A 1 84 ? -5.621 6.674 9.789 1.00 91.25 84 PRO A O 1
ATOM 592 N N . ALA A 1 85 ? -7.660 6.039 9.087 1.00 93.81 85 ALA A N 1
ATOM 593 C CA . ALA A 1 85 ? -7.806 7.059 8.042 1.00 93.81 85 ALA A CA 1
ATOM 594 C C . ALA A 1 85 ? -9.267 7.515 7.880 1.00 93.81 85 ALA A C 1
ATOM 596 O O . ALA A 1 85 ? -9.750 7.713 6.761 1.00 93.81 85 ALA A O 1
ATOM 597 N N . ASP A 1 86 ? -9.977 7.656 9.002 1.00 93.31 86 ASP A N 1
ATOM 598 C CA . ASP A 1 86 ? -11.401 8.003 9.027 1.00 93.31 86 ASP A CA 1
ATOM 599 C C . ASP A 1 86 ? -11.628 9.519 8.933 1.00 93.31 86 ASP A C 1
ATOM 601 O O . ASP A 1 86 ? -12.600 9.978 8.336 1.00 93.31 86 ASP A O 1
ATOM 605 N N . SER A 1 87 ? -10.711 10.309 9.491 1.00 94.06 87 SER A N 1
ATOM 606 C CA . SER A 1 87 ? -10.750 11.770 9.466 1.00 94.06 87 SER A CA 1
ATOM 607 C C . SER A 1 87 ? -9.749 12.369 8.477 1.00 94.06 87 SER A C 1
ATOM 609 O O . SER A 1 87 ? -8.717 11.782 8.151 1.00 94.06 87 SER A O 1
ATOM 611 N N . ARG A 1 88 ? -10.003 13.614 8.052 1.00 95.00 88 ARG A N 1
ATOM 612 C CA . ARG A 1 88 ? -9.085 14.362 7.175 1.00 95.00 88 ARG A CA 1
ATOM 613 C C . ARG A 1 88 ? -7.688 14.530 7.786 1.00 95.00 88 ARG A C 1
ATOM 615 O O . ARG A 1 88 ? -6.699 14.494 7.062 1.00 95.00 88 ARG A O 1
ATOM 622 N N . ALA A 1 89 ? -7.604 14.712 9.105 1.00 94.56 89 ALA A N 1
ATOM 623 C CA . ALA A 1 89 ? -6.327 14.832 9.806 1.00 94.56 89 ALA A CA 1
ATOM 624 C C . ALA A 1 89 ? -5.525 13.522 9.746 1.00 94.56 89 ALA A C 1
ATOM 626 O O . ALA A 1 89 ? -4.332 13.539 9.460 1.00 94.56 89 ALA A O 1
ATOM 627 N N . GLU A 1 90 ? -6.192 12.383 9.941 1.00 93.81 90 GLU A N 1
ATOM 628 C CA . GLU A 1 90 ? -5.571 11.059 9.827 1.00 93.81 90 GLU A CA 1
ATOM 629 C C . GLU A 1 90 ? -5.140 10.746 8.390 1.00 93.81 90 GLU A C 1
ATOM 631 O O . GLU A 1 90 ? -4.065 10.196 8.174 1.00 93.81 90 GLU A O 1
ATOM 636 N N . GLN A 1 91 ? -5.935 11.145 7.395 1.00 93.94 91 GLN A N 1
ATOM 637 C CA . GLN A 1 91 ? -5.576 11.000 5.981 1.00 93.94 91 GLN A CA 1
ATOM 638 C C . GLN A 1 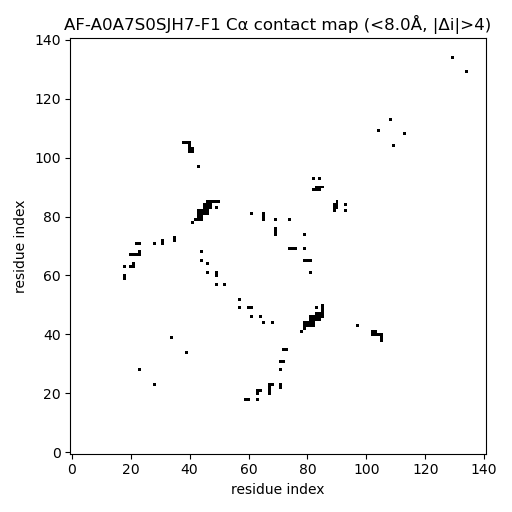91 ? -4.352 11.845 5.610 1.00 93.94 91 GLN A C 1
ATOM 640 O O . GLN A 1 91 ? -3.487 11.379 4.871 1.00 93.94 91 GLN A O 1
ATOM 645 N N . LEU A 1 92 ? -4.243 13.066 6.140 1.00 95.12 92 LEU A N 1
ATOM 646 C CA . LEU A 1 92 ? -3.059 13.901 5.936 1.00 95.12 92 LEU A CA 1
ATOM 647 C C . LEU A 1 92 ? -1.812 13.259 6.559 1.00 95.12 92 LEU A C 1
ATOM 649 O O . LEU A 1 92 ? -0.753 13.229 5.936 1.00 95.12 92 LEU A O 1
ATOM 653 N N . GLU A 1 93 ? -1.948 12.695 7.759 1.00 92.94 93 GLU A N 1
ATOM 654 C CA . GLU A 1 93 ? -0.864 11.966 8.418 1.00 92.94 93 GLU A CA 1
ATOM 655 C C . GLU A 1 93 ? -0.478 10.689 7.654 1.00 92.94 93 GLU A C 1
ATOM 657 O O . GLU A 1 93 ? 0.707 10.379 7.542 1.00 92.94 93 GLU A O 1
ATOM 662 N N . LEU A 1 94 ? -1.443 9.976 7.065 1.00 93.00 94 LEU A N 1
ATOM 663 C CA . LEU A 1 94 ? -1.174 8.850 6.169 1.00 93.00 94 LEU A CA 1
ATOM 664 C C . LEU A 1 94 ? -0.328 9.289 4.966 1.00 93.00 94 LEU A C 1
ATOM 666 O O . LEU A 1 94 ? 0.673 8.642 4.662 1.00 93.00 94 LEU A O 1
ATOM 670 N N . VAL A 1 95 ? -0.688 10.394 4.307 1.00 93.38 95 VAL A N 1
ATOM 671 C CA . VAL A 1 95 ? 0.090 10.933 3.178 1.00 93.38 95 VAL A CA 1
ATOM 672 C C . VAL A 1 95 ? 1.510 11.284 3.616 1.00 93.38 95 VAL A C 1
ATOM 674 O O . VAL A 1 95 ? 2.461 10.918 2.928 1.00 93.38 95 VAL A O 1
ATOM 677 N N . ARG A 1 96 ? 1.669 11.928 4.780 1.00 93.12 96 ARG A N 1
ATOM 678 C CA . ARG A 1 96 ? 2.987 12.246 5.345 1.00 93.12 96 ARG A CA 1
ATOM 679 C C . ARG A 1 96 ? 3.823 10.982 5.556 1.00 93.12 96 ARG A C 1
ATOM 681 O O . ARG A 1 96 ? 4.971 10.933 5.127 1.00 93.12 96 ARG A O 1
ATOM 688 N N . GLN A 1 97 ? 3.235 9.941 6.147 1.00 90.62 97 GLN A N 1
ATOM 689 C CA . GLN A 1 97 ? 3.921 8.667 6.374 1.00 90.62 97 GLN A CA 1
ATOM 690 C C . GLN A 1 97 ? 4.327 7.977 5.073 1.00 90.62 97 GLN A C 1
ATOM 692 O O . GLN A 1 97 ? 5.445 7.482 4.992 1.00 90.62 97 GLN A O 1
ATOM 697 N N . VAL A 1 98 ? 3.461 7.965 4.055 1.00 89.44 98 VAL A N 1
ATOM 698 C CA . VAL A 1 98 ? 3.787 7.402 2.734 1.00 89.44 98 VAL A CA 1
ATOM 699 C C . VAL A 1 98 ? 4.916 8.190 2.066 1.00 89.44 98 VAL A C 1
ATOM 701 O O . VAL A 1 98 ? 5.826 7.587 1.505 1.00 89.44 98 VAL A O 1
ATOM 704 N N . ALA A 1 99 ? 4.884 9.522 2.144 1.00 91.12 99 ALA A N 1
ATOM 705 C CA . ALA A 1 99 ? 5.898 10.384 1.539 1.00 91.12 99 ALA A CA 1
ATOM 706 C C . ALA A 1 99 ? 7.277 10.247 2.211 1.00 91.12 99 ALA A C 1
ATOM 708 O O . ALA A 1 99 ? 8.301 10.294 1.534 1.00 91.12 99 ALA A O 1
ATOM 709 N N . GLU A 1 100 ? 7.311 10.058 3.532 1.00 89.94 100 GLU A N 1
ATOM 710 C CA . GLU A 1 100 ? 8.546 9.865 4.305 1.00 89.94 100 GLU A CA 1
ATOM 711 C C . GLU A 1 100 ? 9.042 8.411 4.297 1.00 89.94 100 GLU A C 1
ATOM 713 O O . GLU A 1 100 ? 10.193 8.134 4.651 1.00 89.94 100 GLU A O 1
ATOM 718 N N . GLN A 1 101 ? 8.191 7.458 3.906 1.00 86.00 101 GLN A N 1
ATOM 719 C CA . GLN A 1 101 ? 8.555 6.052 3.873 1.00 86.00 101 GLN A CA 1
ATOM 720 C C . GLN A 1 101 ? 9.630 5.817 2.816 1.00 86.00 101 GLN A C 1
ATOM 722 O O . GLN A 1 101 ? 9.414 5.945 1.611 1.00 86.00 101 GLN A O 1
ATOM 727 N N . ARG A 1 102 ? 10.811 5.394 3.270 1.00 82.75 102 ARG A N 1
ATOM 728 C CA . ARG A 1 102 ? 11.890 5.015 2.364 1.00 82.75 102 ARG A CA 1
ATOM 729 C C . ARG A 1 102 ? 11.442 3.837 1.501 1.00 82.75 102 ARG A C 1
ATOM 731 O O . ARG A 1 102 ? 11.256 2.725 1.998 1.00 82.75 102 ARG A O 1
ATOM 738 N N . GLY A 1 103 ? 11.320 4.075 0.200 1.00 79.50 103 GLY A N 1
ATOM 739 C CA . GLY A 1 103 ? 11.058 3.020 -0.767 1.00 79.50 103 GLY A CA 1
ATOM 740 C C . GLY A 1 103 ? 12.176 1.978 -0.743 1.00 79.50 103 GLY A C 1
ATOM 741 O O . GLY A 1 103 ? 13.355 2.310 -0.872 1.00 79.50 103 GLY A O 1
ATOM 742 N N . VAL A 1 104 ? 11.807 0.708 -0.590 1.00 83.19 104 VAL A N 1
ATOM 743 C CA . VAL A 1 104 ? 12.716 -0.426 -0.784 1.00 83.19 104 VAL A CA 1
ATOM 744 C C . VAL A 1 104 ? 12.242 -1.171 -2.018 1.00 83.19 104 VAL A C 1
ATOM 746 O O . VAL A 1 104 ? 11.113 -1.660 -2.065 1.00 83.19 104 VAL A O 1
ATOM 749 N N . GLN A 1 105 ? 13.098 -1.233 -3.032 1.00 82.69 105 GLN A N 1
ATOM 750 C CA . GLN A 1 105 ? 12.797 -1.972 -4.248 1.00 82.69 105 GLN A CA 1
ATOM 751 C C . GLN A 1 105 ? 13.071 -3.467 -4.033 1.00 82.69 105 GLN A C 1
ATOM 753 O O . GLN A 1 105 ? 14.105 -3.818 -3.454 1.00 82.69 105 GLN A O 1
ATOM 758 N N . PRO A 1 106 ? 12.199 -4.365 -4.522 1.00 84.62 106 PRO A N 1
ATOM 759 C CA . PRO A 1 106 ? 12.507 -5.786 -4.580 1.00 84.62 106 PRO A CA 1
ATOM 760 C C . PRO A 1 106 ? 13.807 -6.031 -5.352 1.00 84.62 106 PRO A C 1
ATOM 762 O O . PRO A 1 106 ? 14.068 -5.384 -6.367 1.00 84.62 106 PRO A O 1
ATOM 765 N N . ARG A 1 107 ? 14.618 -6.995 -4.901 1.00 86.50 107 ARG A N 1
ATOM 766 C CA . ARG A 1 107 ? 15.953 -7.252 -5.472 1.00 86.50 107 ARG A CA 1
ATOM 767 C C . ARG A 1 107 ? 15.915 -7.516 -6.979 1.00 86.50 107 ARG A C 1
ATOM 769 O O . ARG A 1 107 ? 16.754 -6.988 -7.697 1.00 86.50 107 ARG A O 1
ATOM 776 N N . TRP A 1 108 ? 14.939 -8.289 -7.455 1.00 87.31 108 TRP A N 1
ATOM 777 C CA . TRP A 1 108 ? 14.770 -8.581 -8.883 1.00 87.31 108 TRP A CA 1
ATOM 778 C C . TRP A 1 108 ? 14.472 -7.320 -9.708 1.00 87.31 108 TRP A C 1
ATOM 780 O O . TRP A 1 108 ? 14.869 -7.229 -10.866 1.00 87.31 108 TRP A O 1
ATOM 790 N N . ARG A 1 109 ? 13.807 -6.329 -9.102 1.00 88.69 109 ARG A N 1
ATOM 791 C CA . ARG A 1 109 ? 13.454 -5.058 -9.739 1.00 88.69 109 ARG A CA 1
ATOM 792 C C . ARG A 1 109 ? 14.628 -4.084 -9.737 1.00 88.69 109 ARG A C 1
ATOM 794 O O . ARG A 1 109 ? 14.841 -3.396 -10.722 1.00 88.69 109 ARG A O 1
ATOM 801 N N . ALA A 1 110 ? 15.428 -4.084 -8.673 1.00 88.19 110 ALA A N 1
ATOM 802 C CA . ALA A 1 110 ? 16.620 -3.244 -8.559 1.00 88.19 110 ALA A CA 1
ATOM 803 C C . ALA A 1 110 ? 17.758 -3.649 -9.522 1.00 88.19 110 ALA A C 1
ATOM 805 O O . ALA A 1 110 ? 18.685 -2.876 -9.739 1.00 88.19 110 ALA A O 1
ATOM 806 N N . GLN A 1 111 ? 17.712 -4.858 -10.094 1.00 92.69 111 GLN A N 1
ATOM 807 C CA . GLN A 1 111 ? 18.741 -5.376 -11.006 1.00 92.69 111 GLN A CA 1
ATOM 808 C C . GLN A 1 111 ? 18.642 -4.842 -12.439 1.00 92.69 111 GLN A C 1
ATOM 810 O O . GLN A 1 111 ? 19.576 -5.034 -13.217 1.00 92.69 111 GLN A O 1
ATOM 815 N N . ARG A 1 112 ? 17.518 -4.230 -12.824 1.00 92.25 112 ARG A N 1
ATOM 816 C CA . ARG A 1 112 ? 17.283 -3.751 -14.190 1.00 92.25 112 ARG A CA 1
ATOM 817 C C . ARG A 1 112 ? 16.649 -2.371 -14.156 1.00 92.25 112 ARG A C 1
ATOM 819 O O . ARG A 1 112 ? 15.757 -2.120 -13.353 1.00 92.25 112 ARG A O 1
ATOM 826 N N . ALA A 1 113 ? 17.083 -1.495 -15.056 1.00 93.06 113 ALA A N 1
ATOM 827 C CA . ALA A 1 113 ? 16.401 -0.227 -15.265 1.00 93.06 113 ALA A CA 1
ATOM 828 C C . ALA A 1 113 ? 14.968 -0.484 -15.756 1.00 93.06 113 ALA A C 1
ATOM 830 O O . ALA A 1 113 ? 14.732 -1.364 -16.585 1.00 93.06 113 ALA A O 1
ATOM 831 N N . TYR A 1 114 ? 14.017 0.283 -15.234 1.00 91.94 114 TYR A N 1
ATOM 832 C CA . TYR A 1 114 ? 12.616 0.237 -15.635 1.00 91.94 114 TYR A CA 1
ATOM 833 C C . TYR A 1 114 ? 12.045 1.654 -15.635 1.00 91.94 114 TYR A C 1
ATOM 835 O O . TYR A 1 114 ? 12.527 2.524 -14.910 1.00 91.94 114 TYR A O 1
ATOM 843 N N . LEU A 1 115 ? 10.993 1.866 -16.421 1.00 93.50 115 LEU A N 1
ATOM 844 C CA . LEU A 1 115 ? 10.251 3.121 -16.472 1.00 93.50 115 LEU A CA 1
ATOM 845 C C . LEU A 1 115 ? 8.772 2.836 -16.221 1.00 93.50 115 LEU A C 1
ATOM 847 O O . LEU A 1 115 ? 8.255 1.792 -16.617 1.00 93.50 115 LEU A O 1
ATOM 851 N N . LEU A 1 116 ? 8.106 3.766 -15.543 1.00 93.50 116 LEU A N 1
ATOM 852 C CA . LEU A 1 116 ? 6.653 3.832 -15.506 1.00 93.50 116 LEU A CA 1
ATOM 853 C C . LEU A 1 116 ? 6.248 4.897 -16.522 1.00 93.50 116 LEU A C 1
ATOM 855 O O . LEU A 1 116 ? 6.582 6.065 -16.346 1.00 93.50 116 LEU A O 1
ATOM 859 N N . ALA A 1 117 ? 5.587 4.491 -17.601 1.00 95.75 117 ALA A N 1
ATOM 860 C CA . ALA A 1 117 ? 5.074 5.441 -18.575 1.00 95.75 117 ALA A CA 1
ATOM 861 C C . ALA A 1 117 ? 3.822 6.114 -18.001 1.00 95.75 117 ALA A C 1
ATOM 863 O O . ALA A 1 117 ? 2.806 5.455 -17.790 1.00 95.75 117 ALA A O 1
ATOM 864 N N . GLU A 1 118 ? 3.897 7.418 -17.742 1.00 96.75 118 GLU A N 1
ATOM 865 C CA . GLU A 1 118 ? 2.716 8.213 -17.377 1.00 96.75 118 GLU A CA 1
ATOM 866 C C . GLU A 1 118 ? 1.843 8.510 -18.599 1.00 96.75 118 GLU A C 1
ATOM 868 O O . GLU A 1 118 ? 0.623 8.627 -18.494 1.00 96.75 118 GLU A O 1
ATOM 873 N N . ARG A 1 119 ? 2.480 8.631 -19.768 1.00 95.75 119 ARG A N 1
ATOM 874 C CA . ARG A 1 119 ? 1.852 8.851 -21.070 1.00 95.75 119 ARG A CA 1
ATOM 875 C C . ARG A 1 119 ? 2.616 8.060 -22.123 1.00 95.75 119 ARG A C 1
ATOM 877 O O . ARG A 1 119 ? 3.836 7.932 -22.026 1.00 95.75 119 ARG A O 1
ATOM 884 N N . ALA A 1 120 ? 1.897 7.532 -23.102 1.00 94.81 120 ALA A N 1
ATOM 885 C CA . ALA A 1 120 ? 2.472 6.803 -24.219 1.00 94.81 120 ALA A CA 1
ATOM 886 C C . ALA A 1 120 ? 1.664 7.110 -25.477 1.00 94.81 120 ALA A C 1
ATOM 888 O O . ALA A 1 120 ? 0.457 6.880 -25.501 1.00 94.81 120 ALA A O 1
ATOM 889 N N . ASP A 1 121 ? 2.354 7.602 -26.500 1.00 94.88 121 ASP A N 1
ATOM 890 C CA . ASP A 1 121 ? 1.792 7.854 -27.820 1.00 94.88 121 ASP A CA 1
ATOM 891 C C . ASP A 1 121 ? 2.389 6.852 -28.806 1.00 94.88 121 ASP A C 1
ATOM 893 O O . ASP A 1 121 ? 3.573 6.510 -28.734 1.00 94.88 121 ASP A O 1
ATOM 897 N N . VAL A 1 122 ? 1.557 6.359 -29.720 1.00 94.31 122 VAL A N 1
ATOM 898 C CA . VAL A 1 122 ? 1.971 5.408 -30.751 1.00 94.31 122 VAL A CA 1
ATOM 899 C C . VAL A 1 122 ? 1.946 6.125 -32.087 1.00 94.31 122 VAL A C 1
ATOM 901 O O . VAL A 1 122 ? 0.878 6.456 -32.598 1.00 94.31 122 VAL A O 1
ATOM 904 N N . THR A 1 123 ? 3.123 6.338 -32.663 1.00 92.56 123 THR A N 1
ATOM 905 C CA . THR A 1 123 ? 3.247 6.862 -34.023 1.00 92.56 123 THR A CA 1
ATOM 906 C C . THR A 1 123 ? 3.450 5.688 -34.975 1.00 92.56 123 THR A C 1
ATOM 908 O O . THR A 1 123 ? 4.437 4.965 -34.818 1.00 92.56 123 THR A O 1
ATOM 911 N N . PRO A 1 124 ? 2.541 5.458 -35.939 1.00 90.00 124 PRO A N 1
ATOM 912 C CA . PRO A 1 124 ? 2.721 4.394 -36.915 1.00 90.00 124 PRO A CA 1
ATOM 913 C C . PRO A 1 124 ? 3.949 4.686 -37.780 1.00 90.00 124 PRO A C 1
ATOM 915 O O . PRO A 1 124 ? 4.144 5.813 -38.239 1.00 90.00 124 PRO A O 1
ATOM 918 N N . GLU A 1 125 ? 4.774 3.666 -38.008 1.00 85.38 125 GLU A N 1
ATOM 919 C CA . GLU A 1 125 ? 5.877 3.771 -38.957 1.00 85.38 125 GLU A CA 1
ATOM 920 C C . GLU A 1 125 ? 5.302 3.892 -40.377 1.00 85.38 125 GLU A C 1
ATOM 922 O O . GLU A 1 125 ? 4.414 3.112 -40.747 1.00 85.38 125 GLU A O 1
ATOM 927 N N . PRO A 1 126 ? 5.753 4.869 -41.181 1.00 81.75 126 PRO A N 1
ATOM 928 C CA . PRO A 1 126 ? 5.290 4.975 -42.549 1.00 81.75 126 PRO A CA 1
ATOM 929 C C . PRO A 1 126 ? 5.787 3.767 -43.364 1.00 81.75 126 PRO A C 1
ATOM 931 O O . PRO A 1 126 ? 6.902 3.289 -43.149 1.00 81.75 126 PRO A O 1
ATOM 934 N N . PRO A 1 127 ? 4.988 3.263 -44.320 1.00 83.25 127 PRO A N 1
ATOM 935 C CA . PRO A 1 127 ? 5.388 2.131 -45.145 1.00 83.25 127 PRO A CA 1
ATOM 936 C C . PRO A 1 127 ? 6.682 2.442 -45.909 1.00 83.25 127 PRO A C 1
ATOM 938 O O . PRO A 1 127 ? 6.894 3.570 -46.363 1.00 83.25 127 PRO A O 1
ATOM 941 N N . ALA A 1 128 ? 7.544 1.432 -46.065 1.00 79.25 128 ALA A N 1
ATOM 942 C CA . ALA A 1 128 ? 8.800 1.552 -46.802 1.00 79.25 128 ALA A CA 1
ATOM 943 C C . ALA A 1 128 ? 8.554 2.164 -48.196 1.00 79.25 128 ALA A C 1
ATOM 945 O O . ALA A 1 128 ? 7.827 1.594 -49.009 1.00 79.25 128 ALA A O 1
ATOM 946 N N . GLY A 1 129 ? 9.140 3.339 -48.454 1.00 71.25 129 GLY A N 1
ATOM 947 C CA . GLY A 1 129 ? 8.931 4.116 -49.684 1.00 71.25 129 GLY A CA 1
ATOM 948 C C . GLY A 1 129 ? 8.080 5.385 -49.530 1.00 71.25 129 GLY A C 1
ATOM 949 O O . GLY A 1 129 ? 7.897 6.103 -50.510 1.00 71.25 129 GLY A O 1
ATOM 950 N N . TYR A 1 130 ? 7.587 5.707 -48.329 1.00 65.31 130 TYR A N 1
ATOM 951 C CA . TYR A 1 130 ? 6.933 6.990 -48.065 1.00 65.31 130 TYR A CA 1
ATOM 952 C C . TYR A 1 130 ? 7.933 8.154 -48.160 1.00 65.31 130 TYR A C 1
ATOM 954 O O . TYR A 1 130 ? 8.796 8.324 -47.298 1.00 65.31 130 TYR A O 1
ATOM 962 N N . SER A 1 131 ? 7.801 8.972 -49.206 1.00 64.69 131 SER A N 1
ATOM 963 C CA . SER A 1 131 ? 8.432 10.290 -49.279 1.00 64.69 131 SER A CA 1
ATOM 964 C C . SER A 1 131 ? 7.448 11.339 -48.741 1.00 64.69 131 SER A C 1
ATOM 966 O O . SER A 1 131 ? 6.323 11.418 -49.250 1.00 64.69 131 SER A O 1
ATOM 968 N N . PRO A 1 132 ? 7.829 12.162 -47.745 1.00 62.59 132 PRO A N 1
ATOM 969 C CA . PRO A 1 132 ? 6.943 13.168 -47.152 1.00 62.59 132 PRO A CA 1
ATOM 970 C C . PRO A 1 132 ? 6.466 14.226 -48.159 1.00 62.59 132 PRO A C 1
ATOM 972 O O . PRO A 1 132 ? 5.454 14.881 -47.922 1.00 62.59 132 PRO A O 1
ATOM 975 N N . GLU A 1 133 ? 7.139 14.356 -49.305 1.00 57.56 133 GLU A N 1
ATOM 976 C CA . GLU A 1 133 ? 6.761 15.295 -50.366 1.00 57.56 133 GLU A CA 1
ATOM 977 C C . GLU A 1 133 ? 5.541 14.841 -51.184 1.00 57.56 133 GLU A C 1
ATOM 979 O O . GLU A 1 133 ? 4.882 15.665 -51.812 1.00 57.56 133 GLU A O 1
ATOM 984 N N . VAL A 1 134 ? 5.185 13.551 -51.146 1.00 57.31 134 VAL A N 1
ATOM 985 C CA . VAL A 1 134 ? 4.053 13.005 -51.921 1.00 57.31 134 VAL A CA 1
ATOM 986 C C . V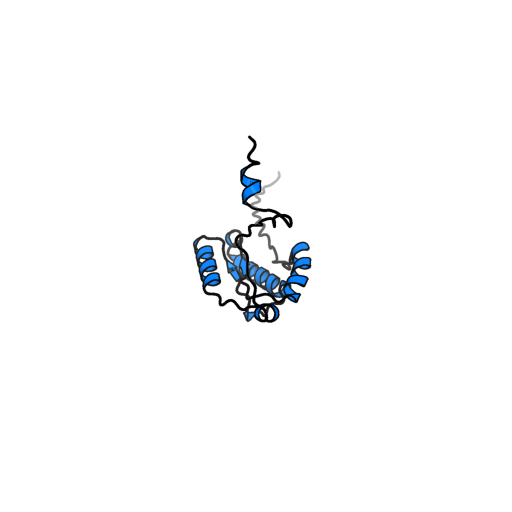AL A 1 134 ? 2.758 12.974 -51.094 1.00 57.31 134 VAL A C 1
ATOM 988 O O . VAL A 1 134 ? 1.666 13.109 -51.641 1.00 57.31 134 VAL A O 1
ATOM 991 N N . GLY 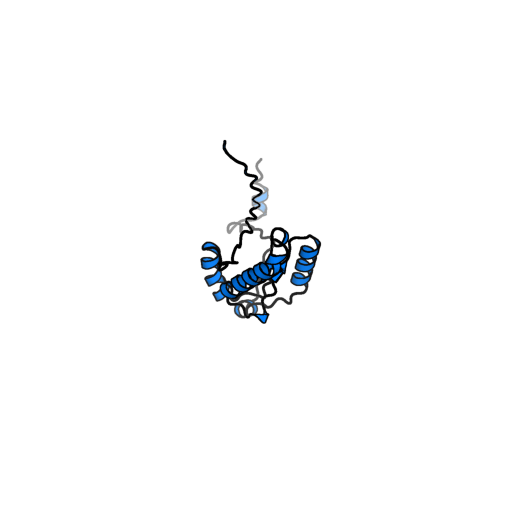A 1 135 ? 2.857 12.862 -49.763 1.00 50.88 135 GLY A N 1
ATOM 992 C CA . GLY A 1 135 ? 1.700 12.780 -48.860 1.00 50.88 135 GLY A CA 1
ATOM 993 C C . GLY A 1 135 ? 0.962 14.105 -48.629 1.00 50.88 135 GLY A C 1
ATOM 994 O O . GLY A 1 135 ? -0.244 14.096 -48.396 1.00 50.88 135 GLY A O 1
ATOM 995 N N . ALA A 1 136 ? 1.640 15.252 -48.757 1.00 50.94 136 ALA A N 1
ATOM 996 C CA . ALA A 1 136 ? 1.008 16.571 -48.624 1.00 50.94 136 ALA A CA 1
ATOM 997 C C . ALA A 1 136 ? 0.072 16.922 -49.801 1.00 50.94 136 ALA A C 1
ATOM 999 O O . ALA A 1 136 ? -0.773 17.806 -49.672 1.00 50.94 136 ALA A O 1
ATOM 1000 N N . ALA A 1 137 ? 0.181 16.213 -50.932 1.00 50.16 137 ALA A N 1
ATOM 1001 C CA . ALA A 1 137 ? -0.685 16.392 -52.098 1.00 50.16 137 ALA A CA 1
ATOM 1002 C C . ALA A 1 137 ? -1.995 15.577 -52.029 1.00 50.16 137 ALA A C 1
ATOM 1004 O O . ALA A 1 13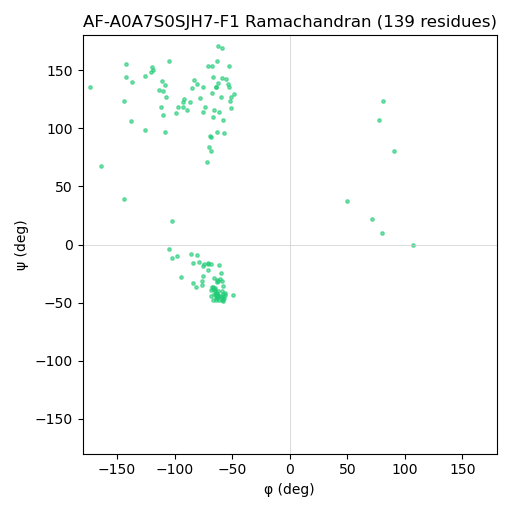7 ? -2.876 15.774 -52.861 1.00 50.16 137 ALA A O 1
ATOM 1005 N N . ALA A 1 138 ? -2.147 14.684 -51.042 1.00 51.06 138 ALA A N 1
ATOM 1006 C CA . ALA A 1 138 ? -3.331 13.836 -50.865 1.00 51.06 138 ALA A CA 1
ATOM 1007 C C . ALA A 1 138 ? -4.283 14.327 -49.754 1.00 51.06 138 ALA A C 1
ATOM 1009 O O . ALA A 1 138 ? -5.112 13.562 -49.261 1.00 51.06 138 ALA A O 1
ATOM 1010 N N . GLY A 1 139 ? -4.194 15.605 -49.370 1.00 44.16 139 GLY A N 1
ATOM 1011 C CA . GLY A 1 139 ? -5.234 16.283 -48.597 1.00 44.16 139 GLY A CA 1
ATOM 1012 C C . GLY A 1 139 ? -6.484 16.523 -49.449 1.00 44.16 139 GLY A C 1
ATOM 1013 O O . GLY A 1 139 ? -6.653 17.597 -50.015 1.00 44.16 139 GLY A O 1
ATOM 1014 N N . VAL A 1 140 ? -7.347 15.512 -49.541 1.00 44.28 140 VAL A N 1
ATOM 1015 C CA . VAL A 1 140 ? -8.787 15.662 -49.811 1.00 44.28 140 VAL A CA 1
ATOM 1016 C C . VAL A 1 140 ? -9.418 15.807 -48.419 1.00 44.28 140 VAL A C 1
ATOM 1018 O O . VAL A 1 140 ? -9.143 14.980 -47.555 1.00 44.28 140 VAL A O 1
ATOM 1021 N N . GLY A 1 141 ? -10.036 16.932 -48.062 1.00 37.28 141 GLY A N 1
ATOM 1022 C CA . GLY A 1 141 ? -11.352 17.345 -48.546 1.00 37.28 141 GLY A CA 1
ATOM 1023 C C . GLY A 1 141 ? -12.389 16.887 -47.529 1.00 37.28 141 GLY A C 1
ATOM 1024 O O . GLY A 1 141 ? -12.575 15.658 -47.432 1.00 37.28 141 GLY A O 1
#

Solvent-accessible surface area (backbone atoms only — not comparable to full-atom values): 9497 Å² total; per-residue (Å²): 136,85,83,88,87,89,80,88,77,90,74,84,78,74,80,78,72,69,86,62,90,60,73,76,54,72,70,53,54,64,51,39,57,58,48,53,74,68,49,74,51,85,64,78,43,75,41,71,63,58,84,79,40,59,75,95,48,37,65,59,52,52,50,46,54,46,52,30,51,32,65,67,60,71,48,60,79,92,61,61,57,71,40,65,48,74,46,74,68,38,41,51,50,48,51,52,50,60,73,69,49,78,84,52,72,42,71,82,57,70,74,48,94,83,81,82,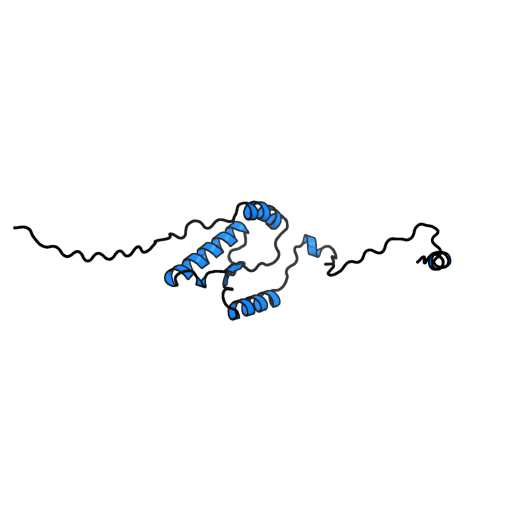76,91,72,87,83,86,79,81,80,74,62,95,84,73,53,79,83,62,60,74,76,65,75,74,133

Secondary structure (DSSP, 8-state):
-------------------------HHHHHHHHHHHHH-PPP--EEE-SGGGS-HHHHHHHHHHHHHHHHHHHT--GGG--EEE-SSHHHHHHHHHHHHHS-----HHHHTS-----S----PPPPPTT--HHHHGGG---

Sequence (141 aa):
GGTEDMVTGTSGGAGTTSVGDVEASAEVASTLQVLRAQGLPPALCVLQGLQHVPHKKRAAVRHAATAAVQRALQLPADRVKAVPADSRAEQLELVRQVAEQRGVQPRWRAQRAYLLAERADVTPEPPAGYSPEVGAAAGVG

Foldseek 3Di:
DDDDDDDDDDDDPPPPPPVPQDADDPVLLVVLVVCLVQPDKQDEAEDEPLVVDDPVCSVVNQVNSQVNVCVSNVDDNVRYDYFYDHDPVSVVVVVVCVVPDDIDDDPVCVVDDDDDDPDDDDDDDDPPPDDVVVVVVPDDD

pLDDT: mean 77.62, std 18.72, range [30.72, 96.75]

Organism: NCBI:txid81844

Nearest PDB structures (foldseek):
  1efu-assembly1_C  TM=7.195E-01  e=7.369E-01  Escherichia coli
  1aip-assembly2_F  TM=5.986E-01  e=3.774E-01  Thermus thermophilus
  6nzd-assembly1_F  TM=6.377E-01  e=6.446E-01  Homo sapiens
  6wd9-assembly1_8  TM=6.948E-01  e=1.880E+00  Escherichia coli
  1d2e-assembly1_D  TM=6.316E-01  e=3.925E+00  Bos taurus